Protein AF-A0ABD2PCP7-F1 (afdb_monomer_lite)

Secondary structure (DSSP, 8-state):
---TT-EE---S-SBTTB-----EESS-GGG-EEEEE--SSSSSPEEEEE------SSPPP----------HHHHHHHHHHHHHHHH-TT---------HHHHHHHHHHHHHHHHHHHTT---TTTHHHHHHHHHHHHHHHHHHHHHHHHHHTT-------

Structure (mmCIF, N/CA/C/O backbone):
data_AF-A0ABD2PCP7-F1
#
_entry.id   AF-A0ABD2PCP7-F1
#
loop_
_atom_site.group_PDB
_atom_site.id
_atom_site.type_symbol
_atom_site.label_atom_id
_atom_site.label_alt_id
_atom_site.label_comp_id
_atom_site.label_asym_id
_atom_site.label_entity_id
_atom_site.label_seq_id
_atom_site.pdbx_PDB_ins_code
_atom_site.Cartn_x
_atom_site.Cartn_y
_atom_site.Cartn_z
_atom_site.occupancy
_atom_site.B_iso_or_equiv
_atom_site.auth_seq_id
_atom_site.auth_comp_id
_atom_site.auth_asym_id
_atom_site.auth_atom_id
_atom_site.pdbx_PDB_model_num
ATOM 1 N N . MET A 1 1 ? 0.731 -24.153 18.248 1.00 53.41 1 MET A N 1
ATOM 2 C CA . MET A 1 1 ? 1.235 -22.797 17.948 1.00 53.41 1 MET A CA 1
ATOM 3 C C . MET A 1 1 ? 0.365 -21.832 18.717 1.00 53.41 1 MET A C 1
ATOM 5 O O . MET A 1 1 ? -0.812 -21.726 18.406 1.00 53.41 1 MET A O 1
ATOM 9 N N . GLU A 1 2 ? 0.910 -21.220 19.759 1.00 66.12 2 GLU A N 1
ATOM 10 C CA . GLU A 1 2 ? 0.218 -20.183 20.523 1.00 66.12 2 GLU A CA 1
ATOM 11 C C . GLU A 1 2 ? 0.453 -18.843 19.828 1.00 66.12 2 GLU A C 1
ATOM 13 O O . GLU A 1 2 ? 1.591 -18.500 19.514 1.00 66.12 2 GLU A O 1
ATOM 18 N N . SER A 1 3 ? -0.612 -18.100 19.537 1.00 72.62 3 SER A N 1
ATOM 19 C CA . SER A 1 3 ? -0.509 -16.817 18.840 1.00 72.62 3 SER A CA 1
ATOM 20 C C . SER A 1 3 ? -0.248 -15.636 19.781 1.00 72.62 3 SER A C 1
ATOM 22 O O . SER A 1 3 ? -0.324 -14.501 19.338 1.00 72.62 3 SER A O 1
ATOM 24 N N . TYR A 1 4 ? 0.058 -15.858 21.068 1.00 85.25 4 TYR A N 1
ATOM 25 C CA . TYR A 1 4 ? 0.282 -14.797 22.070 1.00 85.25 4 TYR A CA 1
ATOM 26 C C . TYR A 1 4 ? -0.810 -13.702 22.088 1.00 85.25 4 TYR A C 1
ATOM 28 O O . TYR A 1 4 ? -0.517 -12.536 22.333 1.00 85.25 4 TYR A O 1
ATOM 36 N N . GLY A 1 5 ? -2.063 -14.060 21.783 1.00 84.50 5 GLY A N 1
ATOM 37 C CA . GLY A 1 5 ? -3.183 -13.110 21.694 1.00 84.50 5 GLY A CA 1
ATOM 38 C C . GLY A 1 5 ? -3.276 -12.338 20.372 1.00 84.50 5 GLY A C 1
ATOM 39 O O . GLY A 1 5 ? -4.284 -11.690 20.107 1.00 84.50 5 GLY A O 1
ATOM 40 N N . PHE A 1 6 ? -2.288 -12.471 19.485 1.00 85.06 6 PHE A N 1
ATOM 41 C CA . PHE A 1 6 ? -2.326 -11.888 18.153 1.00 85.06 6 PHE A CA 1
ATOM 42 C C . PHE A 1 6 ? -3.326 -12.622 17.255 1.00 85.06 6 PHE A C 1
ATOM 44 O O . PHE A 1 6 ? -3.283 -13.847 17.105 1.00 85.06 6 PHE A O 1
ATOM 51 N N . GLN A 1 7 ? -4.208 -11.856 16.620 1.00 87.00 7 GLN A N 1
ATOM 52 C CA . GLN A 1 7 ? -5.200 -12.349 15.673 1.00 87.00 7 GLN A CA 1
ATOM 53 C C . GLN A 1 7 ? -4.922 -11.780 14.277 1.00 87.00 7 GLN A C 1
ATOM 55 O O . GLN A 1 7 ? -4.670 -10.579 14.158 1.00 87.00 7 GLN A O 1
ATOM 60 N N . PRO A 1 8 ? -4.946 -12.606 13.213 1.00 86.69 8 PRO A N 1
ATOM 61 C CA . PRO A 1 8 ? -4.796 -12.129 11.845 1.00 86.69 8 PRO A CA 1
ATOM 62 C C . PRO A 1 8 ? -6.041 -11.347 11.430 1.00 86.69 8 PRO A C 1
ATOM 64 O O . PRO A 1 8 ? -7.167 -11.829 11.578 1.00 86.69 8 PRO A O 1
ATOM 67 N N . VAL A 1 9 ? -5.838 -10.149 10.887 1.00 86.12 9 VAL A N 1
ATOM 68 C CA . VAL A 1 9 ? -6.955 -9.236 10.584 1.00 86.12 9 VAL A CA 1
ATOM 69 C C . VAL A 1 9 ? -7.180 -9.041 9.089 1.00 86.12 9 VAL A C 1
ATOM 71 O O . VAL A 1 9 ? -8.255 -8.639 8.651 1.00 86.12 9 VAL A O 1
ATOM 74 N N . VAL A 1 10 ? -6.193 -9.414 8.283 1.00 83.19 10 VAL A N 1
ATOM 75 C CA . VAL A 1 10 ? -6.296 -9.423 6.827 1.00 83.19 10 VAL A CA 1
ATOM 76 C C . VAL A 1 10 ? -6.934 -10.735 6.393 1.00 83.19 10 VAL A C 1
ATOM 78 O O . VAL A 1 10 ? -6.365 -11.804 6.595 1.00 83.19 10 VAL A O 1
ATOM 81 N N . ARG A 1 11 ? -8.128 -10.655 5.806 1.00 80.75 11 ARG A N 1
ATOM 82 C CA . ARG A 1 11 ? -8.827 -11.817 5.224 1.00 80.75 11 ARG A CA 1
ATOM 83 C C . ARG A 1 11 ? -9.022 -11.709 3.714 1.00 80.75 11 ARG A C 1
ATOM 85 O O . ARG A 1 11 ? -9.405 -12.685 3.079 1.00 80.75 11 ARG A O 1
ATOM 92 N N . ASN A 1 12 ? -8.752 -10.534 3.153 1.00 82.88 12 ASN A N 1
ATOM 93 C CA . ASN A 1 12 ? -8.941 -10.251 1.738 1.00 82.88 12 ASN A CA 1
ATOM 94 C C . ASN A 1 12 ? -7.632 -10.431 0.973 1.00 82.88 12 ASN A C 1
ATOM 96 O O . ASN A 1 12 ? -6.544 -10.256 1.523 1.00 82.88 12 ASN A O 1
ATOM 100 N N . ASN A 1 13 ? -7.743 -10.743 -0.316 1.00 81.56 13 ASN A N 1
ATOM 101 C CA . ASN A 1 13 ? -6.583 -10.810 -1.191 1.00 81.56 13 ASN A CA 1
ATOM 102 C C . ASN A 1 13 ? -5.943 -9.428 -1.299 1.00 81.56 13 ASN A C 1
ATOM 104 O O . ASN A 1 13 ? -6.612 -8.456 -1.634 1.00 81.56 13 ASN A O 1
ATOM 108 N N . THR A 1 14 ? -4.646 -9.357 -1.024 1.00 81.62 14 THR A N 1
ATOM 109 C CA . THR A 1 14 ? -3.867 -8.113 -1.101 1.00 81.62 14 THR A CA 1
ATOM 110 C C . THR A 1 14 ? -2.891 -8.125 -2.260 1.00 81.62 14 THR A C 1
ATOM 112 O O . THR A 1 14 ? -2.281 -7.113 -2.585 1.00 81.62 14 THR A O 1
ATOM 115 N N . ARG A 1 15 ? -2.744 -9.276 -2.926 1.00 82.12 15 ARG A N 1
ATOM 116 C CA . ARG A 1 15 ? -1.980 -9.415 -4.158 1.00 82.12 15 ARG A CA 1
ATOM 117 C C . ARG A 1 15 ? -2.717 -10.327 -5.128 1.00 82.12 15 ARG A C 1
ATOM 119 O O . ARG A 1 15 ? -2.476 -11.534 -5.160 1.00 82.12 15 ARG A O 1
ATOM 126 N N . ARG A 1 16 ? -3.573 -9.734 -5.964 1.00 79.12 16 ARG A N 1
ATOM 127 C CA . ARG A 1 16 ? -4.421 -10.447 -6.938 1.00 79.12 16 ARG A CA 1
ATOM 128 C C . ARG A 1 16 ? -5.331 -11.472 -6.248 1.00 79.12 16 ARG A C 1
ATOM 130 O O . ARG A 1 16 ? -6.346 -11.088 -5.687 1.00 79.12 16 ARG A O 1
ATOM 137 N N . ASP A 1 17 ? -4.916 -12.738 -6.233 1.00 81.50 17 ASP A N 1
ATOM 138 C CA . ASP A 1 17 ? -5.680 -13.874 -5.711 1.00 81.50 17 ASP A CA 1
ATOM 139 C C . ASP A 1 17 ? -5.074 -14.453 -4.418 1.00 81.50 17 ASP A C 1
ATOM 141 O O . ASP A 1 17 ? -5.467 -15.528 -3.976 1.00 81.50 17 ASP A O 1
ATOM 145 N N . ALA A 1 18 ? -4.087 -13.768 -3.825 1.00 78.94 18 ALA A N 1
ATOM 146 C CA . ALA A 1 18 ? -3.418 -14.205 -2.604 1.00 78.94 18 ALA A CA 1
ATOM 147 C C . ALA A 1 18 ? -3.409 -13.118 -1.518 1.00 78.94 18 ALA A C 1
ATOM 149 O O . ALA A 1 18 ? -3.146 -11.942 -1.782 1.00 78.94 18 ALA A O 1
ATOM 150 N N . CYS A 1 19 ? -3.631 -13.538 -0.272 1.00 79.00 19 CYS A N 1
ATOM 151 C CA . CYS A 1 19 ? -3.404 -12.747 0.935 1.00 79.00 19 CYS A CA 1
ATOM 152 C C . CYS A 1 19 ? -1.979 -13.019 1.437 1.00 79.00 19 CYS A C 1
ATOM 154 O O . CYS A 1 19 ? -1.742 -13.978 2.166 1.00 79.00 19 CYS A O 1
ATOM 156 N N . LEU A 1 20 ? -1.009 -12.221 0.982 1.00 77.75 20 LEU A N 1
ATOM 157 C CA . LEU A 1 20 ? 0.395 -12.363 1.406 1.00 77.75 20 LEU A CA 1
ATOM 158 C C . LEU A 1 20 ? 0.752 -11.463 2.590 1.00 77.75 20 LEU A C 1
ATOM 160 O O . LEU A 1 20 ? 1.826 -11.603 3.178 1.00 77.75 20 LEU A O 1
ATOM 164 N N . ASP A 1 21 ? -0.128 -10.528 2.926 1.00 76.19 21 ASP A N 1
ATOM 165 C CA . ASP A 1 21 ? 0.100 -9.579 3.996 1.00 76.19 21 ASP A CA 1
ATOM 166 C C . ASP A 1 21 ? -0.470 -10.100 5.306 1.00 76.19 21 ASP A C 1
ATOM 168 O O . ASP A 1 21 ? -1.674 -10.286 5.459 1.00 76.19 21 ASP A O 1
ATOM 172 N N . ASN A 1 22 ? 0.422 -10.281 6.274 1.00 78.50 22 ASN A N 1
ATOM 173 C CA . ASN A 1 22 ? 0.061 -10.707 7.612 1.00 78.50 22 ASN A CA 1
ATOM 174 C C . ASN A 1 22 ? 0.088 -9.491 8.541 1.00 78.50 22 ASN A C 1
ATOM 176 O O . ASN A 1 22 ? 1.159 -9.073 8.985 1.00 78.50 22 ASN A O 1
ATOM 180 N N . ILE A 1 23 ? -1.082 -8.911 8.811 1.00 82.81 23 ILE A N 1
ATOM 181 C CA . ILE A 1 23 ? -1.249 -7.958 9.911 1.00 82.81 23 ILE A CA 1
ATOM 182 C C . ILE A 1 23 ? -1.937 -8.673 11.057 1.00 82.81 23 ILE A C 1
ATOM 184 O O . ILE A 1 23 ? -3.002 -9.271 10.881 1.00 82.81 23 ILE A O 1
ATOM 188 N N . PHE A 1 24 ? -1.315 -8.575 12.226 1.00 87.00 24 PHE A N 1
ATOM 189 C CA . PHE A 1 24 ? -1.839 -9.123 13.457 1.00 87.00 24 PHE A CA 1
ATOM 190 C C . PHE A 1 24 ? -2.103 -8.011 14.465 1.00 87.00 24 PHE A C 1
ATOM 192 O O . PHE A 1 24 ? -1.262 -7.131 14.644 1.00 87.00 24 PHE A O 1
ATOM 199 N N . LEU A 1 25 ? -3.248 -8.077 15.141 1.00 86.69 25 LEU A N 1
ATOM 200 C CA . LEU A 1 25 ? -3.603 -7.178 16.238 1.00 86.69 25 LEU A CA 1
ATOM 201 C C . LEU A 1 25 ? -3.774 -7.986 17.527 1.00 86.69 25 LEU A C 1
ATOM 203 O O . LEU A 1 25 ? -4.193 -9.139 17.480 1.00 86.69 25 LEU A O 1
ATOM 207 N N . ASN A 1 26 ? -3.427 -7.382 18.663 1.00 86.75 26 ASN A N 1
ATOM 208 C CA . ASN A 1 26 ? -3.528 -7.983 20.001 1.00 86.75 26 ASN A CA 1
ATOM 209 C C . ASN A 1 26 ? -4.543 -7.230 20.888 1.00 86.75 26 ASN A C 1
ATOM 211 O O . ASN A 1 26 ? -4.369 -7.105 22.095 1.00 86.75 26 ASN A O 1
ATOM 215 N N . PHE A 1 27 ? -5.564 -6.638 20.273 1.00 83.81 27 PHE A N 1
ATOM 216 C CA . PHE A 1 27 ? -6.679 -5.978 20.953 1.00 83.81 27 PHE A CA 1
ATOM 217 C C . PHE A 1 27 ? -7.985 -6.335 20.241 1.00 83.81 27 PHE A C 1
ATOM 219 O O . PHE A 1 27 ? -7.952 -6.800 19.100 1.00 83.81 27 PHE A O 1
ATOM 226 N N . GLU A 1 28 ? -9.121 -6.141 20.913 1.00 78.44 28 GLU A N 1
ATOM 227 C CA . GLU A 1 28 ? -10.440 -6.478 20.369 1.00 78.44 28 GLU A CA 1
ATOM 228 C C . GLU A 1 28 ? -10.710 -5.728 19.055 1.00 78.44 28 GLU A C 1
ATOM 230 O O . GLU A 1 28 ? -10.731 -4.496 18.994 1.00 78.44 28 GLU A O 1
ATOM 235 N N . ILE A 1 29 ? -10.892 -6.504 17.984 1.00 70.75 29 ILE A N 1
ATOM 236 C CA . ILE A 1 29 ? -11.070 -6.024 16.606 1.00 70.75 29 ILE A CA 1
ATOM 237 C C . ILE A 1 29 ? -12.497 -5.522 16.366 1.00 70.75 29 ILE A C 1
ATOM 239 O O . ILE A 1 29 ? -12.732 -4.860 15.362 1.00 70.75 29 ILE A O 1
ATOM 243 N N . ASP A 1 30 ? -13.436 -5.772 17.280 1.00 76.06 30 ASP A N 1
ATOM 244 C CA . ASP A 1 30 ? -14.878 -5.563 17.072 1.00 76.06 30 ASP A CA 1
ATOM 245 C C . ASP A 1 30 ? -15.257 -4.133 16.657 1.00 76.06 30 ASP A C 1
ATOM 247 O O . ASP A 1 30 ? -16.320 -3.900 16.087 1.00 76.06 30 ASP A O 1
ATOM 251 N N . SER A 1 31 ? -14.369 -3.171 16.901 1.00 76.69 31 SER A N 1
ATOM 252 C CA . SER A 1 31 ? -14.547 -1.774 16.519 1.00 76.69 31 SER A CA 1
ATOM 253 C C . SER A 1 31 ? -13.646 -1.312 15.361 1.00 76.69 31 SER A C 1
ATOM 255 O O . SER A 1 31 ? -13.911 -0.273 14.753 1.00 76.69 31 SER A O 1
ATOM 257 N N . ALA A 1 32 ? -12.599 -2.066 15.013 1.00 82.50 32 ALA A N 1
ATOM 258 C CA . ALA A 1 32 ? -11.668 -1.704 13.953 1.00 82.50 32 ALA A CA 1
ATOM 259 C C . ALA A 1 32 ? -12.219 -2.087 12.570 1.00 82.50 32 ALA A C 1
ATOM 261 O O . ALA A 1 32 ? -12.673 -3.208 12.348 1.00 82.50 32 ALA A O 1
ATOM 262 N N . THR A 1 33 ? -12.130 -1.171 11.604 1.00 86.00 33 THR A N 1
ATOM 263 C CA . THR A 1 33 ? -12.459 -1.473 10.201 1.00 86.00 33 THR A CA 1
ATOM 264 C C . THR A 1 33 ? -11.184 -1.632 9.392 1.00 86.00 33 THR A C 1
ATOM 266 O O . THR A 1 33 ? -10.260 -0.828 9.519 1.00 86.00 33 THR A O 1
ATOM 269 N N . ILE A 1 34 ? -11.127 -2.680 8.569 1.00 86.69 34 ILE A N 1
ATOM 270 C CA . ILE A 1 34 ? -9.992 -2.951 7.685 1.00 86.69 34 ILE A CA 1
ATOM 271 C C . ILE A 1 34 ? -10.475 -3.021 6.249 1.00 86.69 34 ILE A C 1
ATOM 273 O O . ILE A 1 34 ? -11.367 -3.802 5.923 1.00 86.69 34 ILE A O 1
ATOM 277 N N . GLU A 1 35 ? -9.850 -2.226 5.387 1.00 87.50 35 GLU A N 1
ATOM 278 C CA . GLU A 1 35 ? -10.088 -2.249 3.948 1.00 87.50 35 GLU A CA 1
ATOM 279 C C . GLU A 1 35 ? -8.771 -2.432 3.184 1.00 87.50 35 GLU A C 1
ATOM 281 O O . GLU A 1 35 ? -7.739 -1.855 3.531 1.00 87.50 35 GLU A O 1
ATOM 286 N N . ALA A 1 36 ? -8.811 -3.245 2.128 1.00 86.19 36 ALA A N 1
ATOM 287 C CA . ALA A 1 36 ? -7.764 -3.266 1.114 1.00 86.19 36 ALA A CA 1
ATOM 288 C C . ALA A 1 36 ? -8.105 -2.206 0.060 1.00 86.19 36 ALA A C 1
ATOM 290 O O . ALA A 1 36 ? -9.245 -2.134 -0.406 1.00 86.19 36 ALA A O 1
ATOM 291 N N . ARG A 1 37 ? -7.134 -1.369 -0.304 1.00 86.75 37 ARG A N 1
ATOM 292 C CA . ARG A 1 37 ? -7.292 -0.302 -1.292 1.00 86.75 37 ARG A CA 1
ATOM 293 C C . ARG A 1 37 ? -6.124 -0.312 -2.264 1.00 86.75 37 ARG A C 1
ATOM 295 O O . ARG A 1 37 ? -4.966 -0.191 -1.866 1.00 86.75 37 ARG A O 1
ATOM 302 N N . ASP A 1 38 ? -6.447 -0.369 -3.549 1.00 85.69 38 ASP A N 1
ATOM 303 C CA . ASP A 1 38 ? -5.466 -0.191 -4.611 1.00 85.69 38 ASP A CA 1
ATOM 304 C C . ASP A 1 38 ? -5.036 1.284 -4.688 1.00 85.69 38 ASP A C 1
ATOM 306 O O . ASP A 1 38 ? -5.798 2.172 -5.078 1.00 85.69 38 ASP A O 1
ATOM 310 N N . PHE A 1 39 ? -3.790 1.549 -4.302 1.00 79.62 39 PHE A N 1
ATOM 311 C CA . PHE A 1 39 ? -3.175 2.873 -4.399 1.00 79.62 39 PHE A CA 1
ATOM 312 C C . PHE A 1 39 ? -2.433 3.091 -5.721 1.00 79.62 39 PHE A C 1
ATOM 314 O O . PHE A 1 39 ? -1.936 4.189 -5.961 1.00 79.62 39 PHE A O 1
ATOM 321 N N . ASN A 1 40 ? -2.330 2.071 -6.577 1.00 75.69 40 ASN A N 1
ATOM 322 C CA . ASN A 1 40 ? -1.590 2.100 -7.839 1.00 75.69 40 ASN A CA 1
ATOM 323 C C . ASN A 1 40 ? -0.105 2.500 -7.691 1.00 75.69 40 ASN A C 1
ATOM 325 O O . ASN A 1 40 ? 0.520 2.989 -8.635 1.00 75.69 40 ASN A O 1
ATOM 329 N N . ILE A 1 41 ? 0.474 2.296 -6.503 1.00 74.00 41 ILE A N 1
ATOM 330 C CA . ILE A 1 41 ? 1.882 2.609 -6.193 1.00 74.00 41 ILE A CA 1
ATOM 331 C C . ILE A 1 41 ? 2.774 1.367 -6.119 1.00 74.00 41 ILE A C 1
ATOM 333 O O . ILE A 1 41 ? 3.999 1.488 -6.180 1.00 74.00 41 ILE A O 1
ATOM 337 N N . SER A 1 42 ? 2.183 0.181 -5.965 1.00 77.12 42 SER A N 1
ATOM 338 C CA . SER A 1 42 ? 2.900 -1.075 -5.766 1.00 77.12 42 SER A CA 1
ATOM 339 C C . SER A 1 42 ? 2.092 -2.280 -6.245 1.00 77.12 42 SER A C 1
ATOM 341 O O . SER A 1 42 ? 0.890 -2.183 -6.448 1.00 77.12 42 SER A O 1
ATOM 343 N N . ASP A 1 43 ? 2.774 -3.415 -6.413 1.00 75.38 43 ASP A N 1
ATOM 344 C CA . ASP A 1 43 ? 2.168 -4.716 -6.723 1.00 75.38 43 ASP A CA 1
ATOM 345 C C . ASP A 1 43 ? 1.095 -5.192 -5.720 1.00 75.38 43 ASP A C 1
ATOM 347 O O . ASP A 1 43 ? 0.134 -5.819 -6.169 1.00 75.38 43 ASP A O 1
ATOM 351 N N . PRO A 1 44 ? 1.273 -5.018 -4.393 1.00 82.00 44 PRO A N 1
ATOM 352 C CA . PRO A 1 44 ? 0.211 -5.269 -3.428 1.00 82.00 44 PRO A CA 1
ATOM 353 C C . PRO A 1 44 ? -0.706 -4.053 -3.260 1.00 82.00 44 PRO A C 1
ATOM 355 O O . PRO A 1 44 ? -0.237 -2.907 -3.285 1.00 82.00 44 PRO A O 1
ATOM 358 N N . ASP A 1 45 ? -1.985 -4.332 -3.016 1.00 84.56 45 ASP A N 1
ATOM 359 C CA . ASP A 1 45 ? -2.959 -3.360 -2.530 1.00 84.56 45 ASP A CA 1
ATOM 360 C C . ASP A 1 45 ? -2.548 -2.900 -1.129 1.00 84.56 45 ASP A C 1
ATOM 362 O O . ASP A 1 45 ? -2.079 -3.683 -0.297 1.00 84.56 45 ASP A O 1
ATOM 366 N N . GLY A 1 46 ? -2.716 -1.610 -0.848 1.00 83.94 46 GLY A N 1
ATOM 367 C CA . GLY A 1 46 ? -2.475 -1.101 0.494 1.00 83.94 46 GLY A CA 1
ATOM 368 C C . GLY A 1 46 ? -3.591 -1.526 1.440 1.00 83.94 46 GLY A C 1
ATOM 369 O O . GLY A 1 46 ? -4.713 -1.805 1.025 1.00 83.94 46 GLY A O 1
ATOM 370 N N . GLN A 1 47 ? -3.292 -1.543 2.732 1.00 84.94 47 GLN A N 1
ATOM 371 C CA . GLN A 1 47 ? -4.270 -1.859 3.766 1.00 84.94 47 GLN A CA 1
ATOM 372 C C . GLN A 1 47 ? -4.498 -0.636 4.637 1.00 84.94 47 GLN A C 1
ATOM 374 O O . GLN A 1 47 ? -3.536 -0.041 5.128 1.00 84.94 47 GLN A O 1
ATOM 379 N N . LEU A 1 48 ? -5.761 -0.264 4.825 1.00 86.00 48 LEU A N 1
ATOM 380 C CA . LEU A 1 48 ? -6.158 0.769 5.768 1.00 86.00 48 LEU A CA 1
ATOM 381 C C . LEU A 1 48 ? -6.813 0.103 6.968 1.00 86.00 48 LEU A C 1
ATOM 383 O O . LEU A 1 48 ? -7.714 -0.717 6.813 1.00 86.00 48 LEU A O 1
ATOM 387 N N . ILE A 1 49 ? -6.352 0.481 8.156 1.00 86.06 49 ILE A N 1
ATOM 388 C CA . ILE A 1 49 ? -6.886 0.025 9.435 1.00 86.06 49 ILE A CA 1
ATOM 389 C C . ILE A 1 49 ? -7.376 1.267 10.165 1.00 86.06 49 ILE A C 1
ATOM 391 O O . ILE A 1 49 ? -6.571 2.116 10.549 1.00 86.06 49 ILE A O 1
ATOM 395 N N . ASN A 1 50 ? -8.685 1.377 10.364 1.00 85.75 50 ASN A N 1
ATOM 396 C CA . ASN A 1 50 ? -9.262 2.436 11.181 1.00 85.75 50 ASN A CA 1
ATOM 397 C C . ASN A 1 50 ? -9.578 1.863 12.556 1.00 85.75 50 ASN A C 1
ATOM 399 O O . ASN A 1 50 ? -10.478 1.036 12.691 1.00 85.75 50 ASN A O 1
ATOM 403 N N . ILE A 1 51 ? -8.843 2.318 13.565 1.00 85.19 51 ILE A N 1
ATOM 404 C CA . ILE A 1 51 ? -9.047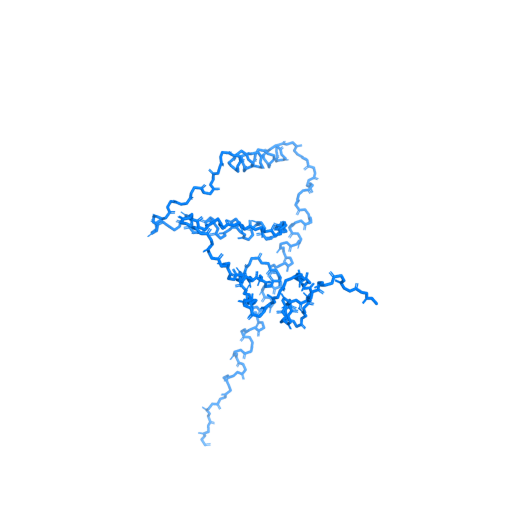 1.934 14.962 1.00 85.19 51 ILE A CA 1
ATOM 405 C C . ILE A 1 51 ? -9.788 3.090 15.640 1.00 85.19 51 ILE A C 1
ATOM 407 O O . ILE A 1 51 ? -9.227 4.186 15.737 1.00 85.19 51 ILE A O 1
ATOM 411 N N . PRO A 1 52 ? -11.040 2.909 16.088 1.00 78.88 52 PRO A N 1
ATOM 412 C CA . PRO A 1 52 ? -11.732 3.948 16.830 1.00 78.88 52 PRO A CA 1
ATOM 413 C C . PRO A 1 52 ? -11.098 4.074 18.214 1.00 78.88 52 PRO A C 1
ATOM 415 O O . PRO A 1 52 ? -11.157 3.171 19.043 1.00 78.88 52 PRO A O 1
ATOM 418 N N . VAL A 1 53 ? -10.475 5.219 18.470 1.00 77.56 53 VAL A N 1
ATOM 419 C CA . VAL A 1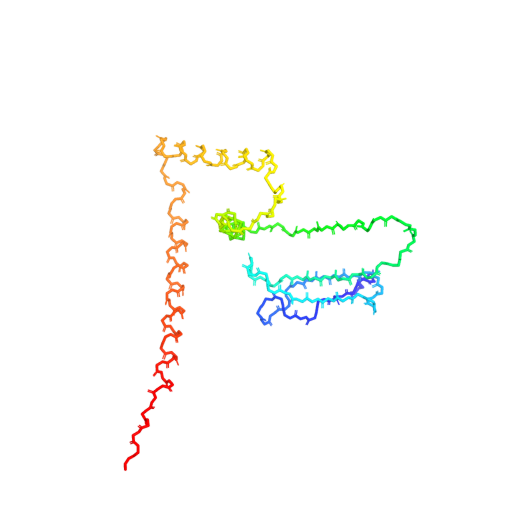 53 ? -9.879 5.523 19.771 1.00 77.56 53 VAL A CA 1
ATOM 420 C C . VAL A 1 53 ? -10.907 6.277 20.610 1.00 77.56 53 VAL A C 1
ATOM 422 O O . VAL A 1 53 ? -11.334 7.375 20.238 1.00 77.56 53 VAL A O 1
ATOM 425 N N . ALA A 1 54 ? -11.306 5.703 21.749 1.00 71.62 54 ALA A N 1
ATOM 426 C CA . ALA A 1 54 ? -12.138 6.394 22.728 1.00 71.62 54 ALA A CA 1
ATOM 427 C C . ALA A 1 54 ? -11.384 7.634 23.239 1.00 71.62 54 ALA A C 1
ATOM 429 O O . ALA A 1 54 ? -10.317 7.535 23.843 1.00 71.62 54 ALA A O 1
ATOM 430 N N . ARG A 1 55 ? -11.908 8.828 22.942 1.00 70.62 55 ARG A N 1
ATOM 431 C CA . ARG A 1 55 ? -11.237 10.093 23.264 1.00 70.62 55 ARG A CA 1
ATOM 432 C C . ARG A 1 55 ? -11.319 10.383 24.760 1.00 70.62 55 ARG A C 1
ATOM 434 O O . ARG A 1 55 ? -12.345 10.847 25.248 1.00 70.62 55 ARG A O 1
ATOM 441 N N . THR A 1 56 ? -10.215 10.208 25.473 1.00 65.94 56 THR A N 1
ATOM 442 C CA . THR A 1 56 ? -10.031 10.780 26.809 1.00 65.94 56 THR A CA 1
ATOM 443 C C . THR A 1 56 ? -9.334 12.141 26.666 1.00 65.94 56 THR A C 1
ATOM 445 O O . THR A 1 56 ? -8.126 12.194 26.466 1.00 65.94 56 THR A O 1
ATOM 448 N N . SER A 1 57 ? -10.091 13.240 26.783 1.00 67.56 57 SER A N 1
ATOM 449 C CA . SER A 1 57 ? -9.658 14.662 26.795 1.00 67.56 57 SER A CA 1
ATOM 450 C C . SER A 1 57 ? -9.508 15.413 25.448 1.00 67.56 57 SER A C 1
ATOM 452 O O . SER A 1 57 ? -9.370 14.826 24.381 1.00 67.56 57 SER A O 1
ATOM 454 N N . LYS A 1 58 ? -9.606 16.756 25.523 1.00 69.25 58 LYS A N 1
ATOM 455 C CA . LYS A 1 58 ? -9.742 17.760 24.436 1.00 69.25 58 LYS A CA 1
ATOM 456 C C . LYS A 1 58 ? -8.516 17.925 23.505 1.00 69.25 58 LYS A C 1
ATOM 458 O O . LYS A 1 58 ? -8.396 18.967 22.862 1.00 69.25 5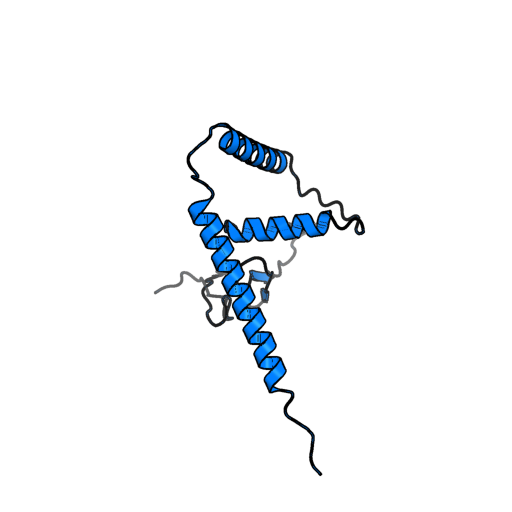8 LYS A O 1
ATOM 463 N N . SER A 1 59 ? -7.590 16.972 23.431 1.00 66.75 59 SER A N 1
ATOM 464 C CA . SER A 1 59 ? -6.420 17.100 22.551 1.00 66.75 59 SER A CA 1
ATOM 465 C C . SER A 1 59 ? -6.758 16.743 21.099 1.00 66.75 59 SER A C 1
ATOM 467 O O . SER A 1 59 ? -7.615 15.903 20.811 1.00 66.75 59 SER A O 1
ATOM 469 N N . THR A 1 60 ? -6.100 17.418 20.154 1.00 68.25 60 THR A N 1
ATOM 470 C CA . THR A 1 60 ? -6.165 17.071 18.731 1.00 68.25 60 THR A CA 1
ATOM 471 C C . THR A 1 60 ? -5.677 15.633 18.525 1.00 68.25 60 THR A C 1
ATOM 473 O O . THR A 1 60 ? -4.657 15.263 19.106 1.00 68.25 60 THR A O 1
ATOM 476 N N . PRO A 1 61 ? -6.370 14.812 17.714 1.00 64.06 61 PRO A N 1
ATOM 477 C CA . PRO A 1 61 ? -5.962 13.433 17.475 1.00 64.06 61 PRO A CA 1
ATOM 478 C C . PRO A 1 61 ? -4.592 13.409 16.789 1.00 64.06 61 PRO A C 1
ATOM 480 O O . PRO A 1 61 ? -4.449 13.882 15.661 1.00 64.06 61 PRO A O 1
ATOM 483 N N . ASN A 1 62 ? -3.588 12.847 17.463 1.00 60.66 62 ASN A N 1
ATOM 484 C CA . ASN A 1 62 ? -2.311 12.550 16.826 1.00 60.66 62 ASN A CA 1
ATOM 485 C C . ASN A 1 62 ? -2.539 11.435 15.805 1.00 60.66 62 ASN A C 1
ATOM 487 O O . ASN A 1 62 ? -2.918 10.322 16.160 1.00 60.66 62 ASN A O 1
ATOM 491 N N . THR A 1 63 ? -2.342 11.759 14.529 1.00 62.16 63 THR A N 1
ATOM 492 C CA . THR A 1 63 ? -2.359 10.777 13.444 1.00 62.16 63 THR A CA 1
ATOM 493 C C . THR A 1 63 ? -0.919 10.373 13.180 1.00 62.16 63 THR A C 1
ATOM 495 O O . THR A 1 63 ? -0.162 11.137 12.584 1.00 62.16 63 THR A O 1
ATOM 498 N N . GLU A 1 64 ? -0.524 9.194 13.649 1.00 65.62 64 GLU A N 1
ATOM 499 C CA . GLU A 1 64 ? 0.756 8.601 13.277 1.00 65.62 64 GLU A CA 1
ATOM 500 C C . GLU A 1 64 ? 0.534 7.685 12.072 1.00 65.62 64 GLU A C 1
ATOM 502 O O . GLU A 1 64 ? -0.386 6.869 12.053 1.00 65.62 64 GLU A O 1
ATOM 507 N N . SER A 1 65 ? 1.342 7.859 11.029 1.00 61.53 65 SER A N 1
ATOM 508 C CA . SER A 1 65 ? 1.290 7.020 9.832 1.00 61.53 65 SER A CA 1
ATOM 509 C C . SER A 1 65 ? 2.660 6.406 9.600 1.00 61.53 65 SER A C 1
ATOM 511 O O . SER A 1 65 ? 3.678 7.098 9.605 1.00 61.53 65 SER A O 1
ATOM 513 N N . THR A 1 66 ? 2.688 5.091 9.407 1.00 58.22 66 THR A N 1
ATOM 514 C CA . THR A 1 66 ? 3.910 4.348 9.102 1.00 58.22 66 THR A CA 1
ATOM 515 C C . THR A 1 66 ? 3.749 3.691 7.743 1.00 58.22 66 THR A C 1
ATOM 517 O O . THR A 1 66 ? 2.745 3.039 7.466 1.00 58.22 66 THR A O 1
ATOM 520 N N . PHE A 1 67 ? 4.753 3.850 6.886 1.00 63.53 67 PHE A N 1
ATOM 521 C CA . PHE A 1 67 ? 4.771 3.265 5.550 1.00 63.53 67 PHE A CA 1
ATOM 522 C C . PHE A 1 67 ? 5.870 2.209 5.476 1.00 63.53 67 PHE A C 1
ATOM 524 O O . PHE A 1 67 ? 6.946 2.379 6.053 1.00 63.53 67 PHE A O 1
ATOM 531 N N . ARG A 1 68 ? 5.629 1.120 4.738 1.00 58.25 68 ARG A N 1
ATOM 532 C CA . ARG A 1 68 ? 6.707 0.174 4.427 1.00 58.25 68 ARG A CA 1
ATOM 533 C C . ARG A 1 68 ? 7.765 0.848 3.542 1.00 58.25 68 ARG A C 1
ATOM 535 O O . ARG A 1 68 ? 7.433 1.771 2.793 1.00 58.25 68 ARG A O 1
ATOM 542 N N . PRO A 1 69 ? 9.023 0.369 3.562 1.00 57.50 69 PRO A N 1
ATOM 543 C CA . PRO A 1 69 ? 10.040 0.823 2.625 1.00 57.50 69 PRO A CA 1
ATOM 544 C C . PRO A 1 69 ? 9.547 0.655 1.187 1.00 57.50 69 PRO A C 1
ATOM 546 O O . PRO A 1 69 ? 9.305 -0.459 0.721 1.00 57.50 69 PRO A O 1
ATOM 549 N N . VAL A 1 70 ? 9.381 1.774 0.486 1.00 68.94 70 VAL A N 1
ATOM 550 C CA . VAL A 1 70 ? 8.959 1.767 -0.913 1.00 68.94 70 VAL A CA 1
ATOM 551 C C . VAL A 1 70 ? 10.067 1.122 -1.745 1.00 68.94 70 VAL A C 1
ATOM 553 O O . VAL A 1 70 ? 11.234 1.524 -1.649 1.00 68.94 70 VAL A O 1
ATOM 556 N N . THR A 1 71 ? 9.712 0.127 -2.563 1.00 74.06 71 THR A N 1
ATOM 557 C CA . THR A 1 71 ? 10.652 -0.502 -3.503 1.00 74.06 71 THR A CA 1
ATOM 558 C C . THR A 1 71 ? 11.252 0.553 -4.441 1.00 74.06 71 THR A C 1
ATOM 560 O O . THR A 1 71 ? 10.689 1.633 -4.625 1.00 74.06 71 THR A O 1
ATOM 563 N N . GLY A 1 72 ? 12.398 0.268 -5.070 1.00 67.75 72 GLY A N 1
ATOM 564 C CA . GLY A 1 72 ? 12.998 1.205 -6.033 1.00 67.75 72 GLY A CA 1
ATOM 565 C C . GLY A 1 72 ? 12.034 1.597 -7.165 1.00 67.75 72 GLY A C 1
ATOM 566 O O . GLY A 1 72 ? 11.974 2.761 -7.556 1.00 67.75 72 GLY A O 1
ATOM 567 N N . GLU A 1 73 ? 11.221 0.645 -7.625 1.00 69.12 73 GLU A N 1
ATOM 568 C CA . GLU A 1 73 ? 10.176 0.862 -8.632 1.00 69.12 73 GLU A CA 1
ATOM 569 C C . GLU A 1 73 ? 9.019 1.708 -8.090 1.00 69.12 73 GLU A C 1
ATOM 571 O O . GLU A 1 73 ? 8.615 2.673 -8.739 1.00 69.12 73 GLU A O 1
ATOM 576 N N . GLY A 1 74 ? 8.540 1.418 -6.875 1.00 67.50 74 GLY A N 1
ATOM 577 C CA . GLY A 1 74 ? 7.502 2.218 -6.223 1.00 67.50 74 GLY A CA 1
ATOM 578 C C . GLY A 1 74 ? 7.962 3.654 -5.958 1.00 67.50 74 GLY A C 1
ATOM 579 O O . GLY A 1 74 ? 7.182 4.592 -6.088 1.00 67.50 74 GLY A O 1
ATOM 580 N N . ARG A 1 75 ? 9.254 3.860 -5.668 1.00 72.44 75 ARG A N 1
ATOM 581 C CA . ARG A 1 75 ? 9.835 5.195 -5.468 1.00 72.44 75 ARG A CA 1
ATOM 582 C C . ARG A 1 75 ? 9.823 5.998 -6.766 1.00 72.44 75 ARG A C 1
ATOM 584 O O . ARG A 1 75 ? 9.505 7.184 -6.743 1.00 72.44 75 ARG A O 1
ATOM 591 N N . LEU A 1 76 ? 10.129 5.353 -7.891 1.00 74.19 76 LEU A N 1
ATOM 592 C CA . LEU A 1 76 ? 10.039 5.968 -9.215 1.00 74.19 76 LEU A CA 1
ATOM 593 C C . LEU A 1 76 ? 8.581 6.268 -9.603 1.00 74.19 76 LEU A C 1
ATOM 595 O O . LEU A 1 76 ? 8.298 7.340 -10.131 1.00 74.19 76 LEU A O 1
ATOM 599 N N . ALA A 1 77 ? 7.649 5.352 -9.322 1.00 68.75 77 ALA A N 1
ATOM 600 C CA . ALA A 1 77 ? 6.222 5.566 -9.559 1.00 68.75 77 ALA A CA 1
ATOM 601 C C . ALA A 1 77 ? 5.689 6.753 -8.740 1.00 68.75 77 ALA A C 1
ATOM 603 O O . ALA A 1 77 ? 5.055 7.648 -9.297 1.00 68.75 77 ALA A O 1
ATOM 604 N N . PHE A 1 78 ? 6.032 6.809 -7.452 1.00 72.69 78 PHE A N 1
ATOM 605 C CA . PHE A 1 78 ? 5.705 7.920 -6.564 1.00 72.69 78 PHE A CA 1
ATOM 606 C C . PHE A 1 78 ? 6.280 9.247 -7.072 1.00 72.69 78 PHE A C 1
ATOM 608 O O . PHE A 1 78 ? 5.550 10.232 -7.158 1.00 72.69 78 PHE A O 1
ATOM 615 N N . TYR A 1 79 ? 7.553 9.265 -7.487 1.00 74.12 79 TYR A N 1
ATOM 616 C CA . TYR A 1 79 ? 8.177 10.453 -8.075 1.00 74.12 79 TYR A CA 1
ATOM 617 C C . TYR A 1 79 ? 7.390 10.966 -9.289 1.00 74.12 79 TYR A C 1
ATOM 619 O O . TYR A 1 79 ? 7.069 12.149 -9.350 1.00 74.12 79 TYR A O 1
ATOM 627 N N . ASN A 1 80 ? 6.999 10.078 -10.209 1.00 71.25 80 ASN A N 1
ATOM 628 C CA . ASN A 1 80 ? 6.225 10.452 -11.396 1.00 71.25 80 ASN A CA 1
ATOM 629 C C . ASN A 1 80 ? 4.824 10.993 -11.051 1.00 71.25 80 ASN A C 1
ATOM 631 O O . ASN A 1 80 ? 4.329 11.888 -11.734 1.00 71.25 80 ASN A O 1
ATOM 635 N N . ILE A 1 81 ? 4.166 10.448 -10.020 1.00 72.81 81 ILE A N 1
ATOM 636 C CA . ILE A 1 81 ? 2.856 10.926 -9.542 1.00 72.81 81 ILE A CA 1
ATOM 637 C C . ILE A 1 81 ? 2.991 12.334 -8.966 1.00 72.81 81 ILE A C 1
ATOM 639 O O . ILE A 1 81 ? 2.225 13.227 -9.332 1.00 72.81 81 ILE A O 1
ATOM 643 N N . VAL A 1 82 ? 3.985 12.539 -8.102 1.00 68.00 82 VAL A N 1
ATOM 644 C CA . VAL A 1 82 ? 4.305 13.841 -7.515 1.00 68.00 82 VAL A CA 1
ATOM 645 C C . VAL A 1 82 ? 4.602 14.841 -8.630 1.00 68.00 82 VAL A C 1
ATOM 647 O O . VAL A 1 82 ? 3.893 15.833 -8.761 1.00 68.00 82 VAL A O 1
ATOM 650 N N . GLU A 1 83 ? 5.567 14.552 -9.499 1.00 70.75 83 GLU A N 1
ATOM 651 C CA . GLU A 1 83 ? 5.963 15.436 -10.597 1.00 70.75 83 GLU A CA 1
ATOM 652 C C . GLU A 1 83 ? 4.772 15.838 -11.481 1.00 70.75 83 GLU A C 1
ATOM 654 O O . GLU A 1 83 ? 4.557 17.024 -11.721 1.00 70.75 83 GLU A O 1
ATOM 659 N N . ARG A 1 84 ? 3.917 14.887 -11.880 1.00 66.56 84 ARG A N 1
ATOM 660 C CA . ARG A 1 84 ? 2.703 15.185 -12.664 1.00 66.56 84 ARG A CA 1
ATOM 661 C C . ARG A 1 84 ? 1.707 16.068 -11.920 1.00 66.56 84 ARG A C 1
ATOM 663 O O . ARG A 1 84 ? 1.099 16.941 -12.534 1.00 66.56 84 ARG A O 1
ATOM 670 N N . THR A 1 85 ? 1.534 15.841 -10.621 1.00 63.72 85 THR A N 1
ATOM 671 C CA . THR A 1 85 ? 0.586 16.603 -9.795 1.00 63.72 85 THR A CA 1
ATOM 672 C C . THR A 1 85 ? 1.059 18.043 -9.595 1.00 63.72 85 THR A C 1
ATOM 674 O O . THR A 1 85 ? 0.242 18.955 -9.645 1.00 63.72 85 THR A O 1
ATOM 677 N N . TYR A 1 86 ? 2.370 18.266 -9.446 1.00 56.97 86 TYR A N 1
ATOM 678 C CA . TYR A 1 86 ? 2.952 19.603 -9.264 1.00 56.97 86 TYR A CA 1
ATOM 679 C C . TYR A 1 86 ? 3.226 20.352 -10.580 1.00 56.97 86 TYR A C 1
ATOM 681 O O . TYR A 1 86 ? 3.264 21.581 -10.581 1.00 56.97 86 TYR A O 1
ATOM 689 N N . CYS A 1 87 ? 3.397 19.658 -11.711 1.00 52.94 87 CYS A N 1
ATOM 690 C CA . CYS A 1 87 ? 3.524 20.300 -13.026 1.00 52.94 87 CYS A CA 1
ATOM 691 C C . CYS A 1 87 ? 2.177 20.743 -13.618 1.00 52.94 87 CYS A C 1
ATOM 693 O O . CYS A 1 87 ? 2.161 21.591 -14.513 1.00 52.94 87 CYS A O 1
ATOM 695 N N . ASN A 1 88 ? 1.053 20.229 -13.107 1.00 48.50 88 ASN A N 1
ATOM 696 C CA . ASN A 1 88 ? -0.269 20.766 -13.414 1.00 48.50 88 ASN A CA 1
ATOM 697 C C . ASN A 1 88 ? -0.502 22.039 -12.587 1.00 48.50 88 ASN A C 1
ATOM 699 O O . ASN A 1 88 ? -0.881 21.989 -11.420 1.00 48.50 88 ASN A O 1
ATOM 703 N N . LYS A 1 89 ? -0.277 23.199 -13.212 1.00 53.09 89 LYS A N 1
ATOM 704 C CA . LYS A 1 89 ? -0.342 24.544 -12.602 1.00 53.09 89 LYS A CA 1
ATOM 705 C C . LYS A 1 89 ? -1.732 24.973 -12.091 1.00 53.09 89 LYS A C 1
ATOM 707 O O . LYS A 1 89 ? -1.891 26.115 -11.678 1.00 53.09 89 LYS A O 1
ATOM 712 N N . GLU A 1 90 ? -2.735 24.099 -12.116 1.00 56.53 90 GLU A N 1
ATOM 713 C CA . GLU A 1 90 ? -4.138 24.465 -11.887 1.00 56.53 90 GLU A CA 1
ATOM 714 C C . GLU A 1 90 ? -4.651 24.225 -10.458 1.00 56.53 90 GLU A C 1
ATOM 716 O O . GLU A 1 90 ? -5.808 24.536 -10.180 1.00 56.53 90 GLU A O 1
ATOM 721 N N . ARG A 1 91 ? -3.845 23.703 -9.517 1.00 48.19 91 ARG A N 1
ATOM 722 C CA . ARG A 1 91 ? -4.297 23.531 -8.119 1.00 48.19 91 ARG A CA 1
ATOM 723 C C . ARG A 1 91 ? -3.271 24.018 -7.084 1.00 48.19 91 ARG A C 1
ATOM 725 O O . ARG A 1 91 ? -2.200 23.426 -6.976 1.00 48.19 91 ARG A O 1
ATOM 732 N N . PRO A 1 92 ? -3.593 25.048 -6.275 1.00 45.72 92 PRO A N 1
ATOM 733 C CA . PRO A 1 92 ? -2.676 25.656 -5.316 1.00 45.72 92 PRO A CA 1
ATOM 734 C C . PRO A 1 92 ? -2.777 24.984 -3.939 1.00 45.72 92 PRO A C 1
ATOM 736 O O . PRO A 1 92 ? -3.071 25.639 -2.943 1.00 45.72 92 PRO A O 1
ATOM 739 N N . TYR A 1 93 ? -2.546 23.674 -3.848 1.00 47.03 93 TYR A N 1
ATOM 740 C CA . TYR A 1 93 ? -2.353 23.050 -2.536 1.00 47.03 93 TYR A CA 1
ATOM 741 C C . TYR A 1 93 ? -0.856 23.013 -2.237 1.00 47.03 93 TYR A C 1
ATOM 743 O O . TYR A 1 93 ? -0.116 22.162 -2.729 1.00 47.03 93 TYR A O 1
ATOM 751 N N . ILE A 1 94 ? -0.402 23.993 -1.452 1.00 50.84 94 ILE A N 1
ATOM 752 C CA . ILE A 1 94 ? 0.965 24.063 -0.935 1.00 50.84 94 ILE A CA 1
ATOM 753 C C . ILE A 1 94 ? 1.085 23.018 0.169 1.00 50.84 94 ILE A C 1
ATOM 755 O O . ILE A 1 94 ? 0.845 23.285 1.342 1.00 50.84 94 ILE A O 1
ATOM 759 N N . THR A 1 95 ? 1.453 21.801 -0.201 1.00 47.75 95 THR A N 1
ATOM 760 C CA . THR A 1 95 ? 1.978 20.841 0.764 1.00 47.75 95 THR A CA 1
ATOM 761 C C . THR A 1 95 ? 3.504 20.842 0.687 1.00 47.75 95 THR A C 1
ATOM 763 O O . THR A 1 95 ? 4.080 20.529 -0.354 1.00 47.75 95 THR A O 1
ATOM 766 N N . HIS A 1 96 ? 4.163 21.223 1.788 1.00 47.81 96 HIS A N 1
ATOM 767 C CA . HIS A 1 96 ? 5.622 21.337 1.940 1.00 47.81 96 HIS A CA 1
ATOM 768 C C . HIS A 1 96 ? 6.332 19.965 1.977 1.00 47.81 96 HIS A C 1
ATOM 770 O O . HIS A 1 96 ? 7.070 19.657 2.907 1.00 47.81 96 HIS A O 1
ATOM 776 N N . TRP A 1 97 ? 6.134 19.119 0.964 1.00 48.28 97 TRP A N 1
ATOM 777 C CA . TRP A 1 97 ? 6.750 17.783 0.909 1.00 48.28 97 TRP A CA 1
ATOM 778 C C . TRP A 1 97 ? 8.244 17.798 0.571 1.00 48.28 97 TRP A C 1
ATOM 780 O O . TRP A 1 97 ? 8.919 16.785 0.719 1.00 48.28 97 TRP A O 1
ATOM 790 N N . PHE A 1 98 ? 8.790 18.936 0.144 1.00 53.34 98 PHE A N 1
ATOM 791 C CA . PHE A 1 98 ? 10.220 19.078 -0.109 1.00 53.34 98 PHE A CA 1
ATOM 792 C C . PHE A 1 98 ? 10.919 19.691 1.101 1.00 53.34 98 PHE A C 1
ATOM 794 O O . PHE A 1 98 ? 11.172 20.896 1.142 1.00 53.34 98 PHE A O 1
ATOM 801 N N . SER A 1 99 ? 11.272 18.848 2.072 1.00 67.38 99 SER A N 1
ATOM 802 C CA . SER A 1 99 ? 12.297 19.217 3.048 1.00 67.38 99 SER A CA 1
ATOM 803 C C . SER A 1 99 ? 13.618 19.507 2.321 1.00 67.38 99 SER A C 1
ATOM 805 O O . SER A 1 99 ? 13.885 18.978 1.233 1.00 67.38 99 SER A O 1
ATOM 807 N N . GLY A 1 100 ? 14.468 20.352 2.914 1.00 72.94 100 GLY A N 1
ATOM 808 C CA . GLY A 1 100 ? 15.792 20.654 2.357 1.00 72.94 100 GLY A CA 1
ATOM 809 C C . GLY A 1 100 ? 16.622 19.394 2.080 1.00 72.94 100 GLY A C 1
ATOM 810 O O . GLY A 1 100 ? 17.381 19.357 1.116 1.00 72.94 100 GLY A O 1
ATOM 811 N N . GLU A 1 101 ? 16.407 18.331 2.855 1.00 65.19 101 GLU A N 1
ATOM 812 C CA . GLU A 1 101 ? 17.091 17.043 2.712 1.00 65.19 101 GLU A CA 1
ATOM 813 C C . GLU A 1 101 ? 16.726 16.299 1.419 1.00 65.19 101 GLU A C 1
ATOM 815 O O . GLU A 1 101 ? 17.612 15.837 0.703 1.00 65.19 101 GLU A O 1
ATOM 820 N N . LEU A 1 102 ? 15.446 16.250 1.035 1.00 66.31 102 LEU A N 1
ATOM 821 C CA . LEU A 1 102 ? 15.041 15.596 -0.220 1.00 66.31 102 LEU A CA 1
ATOM 822 C C . LEU A 1 102 ? 15.564 16.341 -1.453 1.00 66.31 102 LEU A C 1
ATOM 824 O O . LEU A 1 102 ? 15.914 15.718 -2.458 1.00 66.31 102 LEU A O 1
ATOM 828 N N . ARG A 1 103 ? 15.677 17.673 -1.362 1.00 70.38 103 ARG A N 1
ATOM 829 C CA . ARG A 1 103 ? 16.330 18.486 -2.394 1.00 70.38 103 ARG A CA 1
ATOM 830 C C . ARG A 1 103 ? 17.814 18.131 -2.510 1.00 70.38 103 ARG A C 1
ATOM 832 O O . ARG A 1 103 ? 18.268 17.845 -3.613 1.00 70.38 103 ARG A O 1
ATOM 839 N N . LYS A 1 104 ? 18.531 18.047 -1.384 1.00 71.19 104 LYS A N 1
ATOM 840 C CA . LYS A 1 104 ? 19.941 17.620 -1.359 1.00 71.19 104 LYS A CA 1
ATOM 841 C C . LYS A 1 104 ? 20.125 16.227 -1.960 1.00 71.19 104 LYS A C 1
ATOM 843 O O . LYS A 1 104 ? 21.038 16.035 -2.754 1.00 71.19 104 LYS A O 1
ATOM 848 N N . MET A 1 105 ? 19.250 15.270 -1.643 1.00 67.56 105 MET A N 1
ATOM 849 C CA . MET A 1 105 ? 19.318 13.918 -2.214 1.00 67.56 105 MET A CA 1
ATOM 850 C C . MET A 1 105 ? 19.121 13.916 -3.734 1.00 67.56 105 MET A C 1
ATOM 852 O O . MET A 1 105 ? 19.863 13.240 -4.445 1.00 67.56 105 MET A O 1
ATOM 856 N N . ARG A 1 106 ? 18.155 14.686 -4.249 1.00 77.19 106 ARG A N 1
ATOM 857 C CA . ARG A 1 106 ? 17.941 14.844 -5.695 1.00 77.19 106 ARG A CA 1
ATOM 858 C C . ARG A 1 106 ? 19.171 15.444 -6.373 1.00 77.19 106 ARG A C 1
ATOM 860 O O . ARG A 1 106 ? 19.636 14.914 -7.380 1.00 77.19 106 ARG A O 1
ATOM 867 N N . ASP A 1 107 ? 19.693 16.528 -5.814 1.00 77.56 107 ASP A N 1
ATOM 868 C CA . ASP A 1 107 ? 20.824 17.248 -6.392 1.00 77.56 107 ASP A CA 1
ATOM 869 C C . ASP A 1 107 ? 22.094 16.372 -6.354 1.00 77.56 107 ASP A C 1
ATOM 871 O O . ASP A 1 107 ? 22.849 16.326 -7.324 1.00 77.56 107 ASP A O 1
ATOM 875 N N . HIS A 1 108 ? 22.267 15.568 -5.298 1.00 78.62 108 HIS A N 1
ATOM 876 C CA . HIS A 1 108 ? 23.339 14.580 -5.196 1.00 78.62 108 HIS A CA 1
ATOM 877 C C . HIS A 1 108 ? 23.224 13.468 -6.250 1.00 78.62 108 HIS A C 1
ATOM 879 O O . HIS A 1 108 ? 24.212 13.131 -6.900 1.00 78.62 108 HIS A O 1
ATOM 885 N N . LEU A 1 109 ? 22.024 12.924 -6.479 1.00 75.12 109 LEU A N 1
ATOM 886 C CA . LEU A 1 109 ? 21.800 11.918 -7.525 1.00 75.12 109 LEU A CA 1
ATO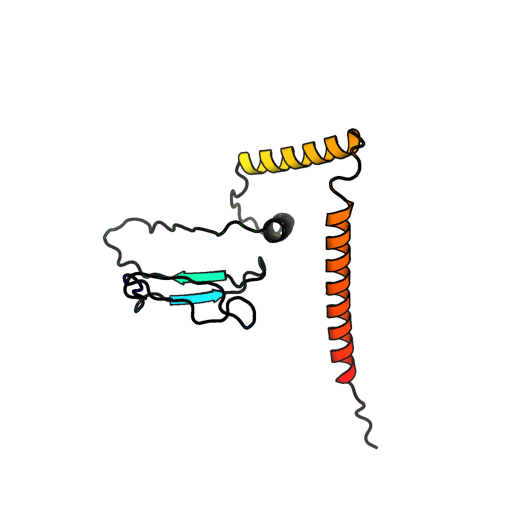M 887 C C . LEU A 1 109 ? 22.046 12.482 -8.933 1.00 75.12 109 LEU A C 1
ATOM 889 O O . LEU A 1 109 ? 22.627 11.791 -9.771 1.00 75.12 109 LEU A O 1
ATOM 893 N N . SER A 1 110 ? 21.653 13.734 -9.185 1.00 75.38 110 SER A N 1
ATOM 894 C CA . SER A 1 110 ? 21.949 14.423 -10.448 1.00 75.38 110 SER A CA 1
ATOM 895 C C . SER A 1 110 ? 23.456 14.580 -10.651 1.00 75.38 110 SER A C 1
ATOM 897 O O . SER A 1 110 ? 23.975 14.245 -11.715 1.00 75.38 110 SER A O 1
ATOM 899 N N . PHE A 1 111 ? 24.167 15.019 -9.608 1.00 84.88 111 PHE A N 1
ATOM 900 C CA . PHE A 1 111 ? 25.621 15.154 -9.624 1.00 84.88 111 PHE A CA 1
ATOM 901 C C . PHE A 1 111 ? 26.319 13.822 -9.921 1.00 84.88 111 PHE A C 1
ATOM 903 O O . PHE A 1 111 ? 27.158 13.761 -10.817 1.00 84.88 111 PHE A O 1
ATOM 910 N N . LEU A 1 112 ? 25.940 12.738 -9.234 1.00 72.81 112 LEU A N 1
ATOM 911 C CA . LEU A 1 112 ? 26.493 11.404 -9.495 1.00 72.81 112 LEU A CA 1
ATOM 912 C C . LEU A 1 112 ? 26.246 10.962 -10.944 1.00 72.81 112 LEU A C 1
ATOM 914 O O . LEU A 1 112 ? 27.147 10.419 -11.582 1.00 72.81 112 LEU A O 1
ATOM 918 N N . GLY A 1 113 ? 25.061 11.244 -11.494 1.00 75.75 113 GLY A N 1
ATOM 919 C CA . GLY A 1 113 ? 24.750 10.981 -12.898 1.00 75.75 113 GLY A CA 1
ATOM 920 C C . GLY A 1 113 ? 25.682 11.714 -13.867 1.00 75.75 113 GLY A C 1
ATOM 921 O O . GLY A 1 113 ? 26.137 11.126 -14.850 1.00 75.75 113 GLY A O 1
ATOM 922 N N . ASP A 1 114 ? 26.011 12.973 -13.585 1.00 75.94 114 ASP A N 1
ATOM 923 C CA . ASP A 1 114 ? 26.894 13.778 -14.431 1.00 75.94 114 ASP A CA 1
ATOM 924 C C . ASP A 1 114 ? 28.373 13.404 -14.282 1.00 75.94 114 ASP A C 1
ATOM 926 O O . ASP A 1 114 ? 29.096 13.362 -15.281 1.00 75.94 114 ASP A O 1
ATOM 930 N N . VAL A 1 115 ? 28.815 13.042 -13.075 1.00 73.62 115 VAL A N 1
ATOM 931 C CA . VAL A 1 115 ? 30.152 12.473 -12.843 1.00 73.62 115 VAL A CA 1
ATOM 932 C C . VAL A 1 115 ? 30.305 11.158 -13.605 1.00 73.62 115 VAL A C 1
ATOM 934 O O . VAL A 1 115 ? 31.280 10.983 -14.332 1.00 73.62 115 VAL A O 1
ATOM 937 N N . CYS A 1 116 ? 29.316 10.262 -13.539 1.00 70.75 116 CYS A N 1
ATOM 938 C CA . CYS A 1 116 ? 29.349 9.003 -14.283 1.00 70.75 116 CYS A CA 1
ATOM 939 C C . CYS A 1 116 ? 29.449 9.208 -15.803 1.00 70.75 116 CYS A C 1
ATOM 941 O O . CYS A 1 116 ? 30.179 8.466 -16.460 1.00 70.75 116 CYS A O 1
ATOM 943 N N . LYS A 1 117 ? 28.760 10.215 -16.365 1.00 75.44 117 LYS A N 1
ATOM 944 C CA . LYS A 1 117 ? 28.863 10.564 -17.796 1.00 75.44 117 LYS A CA 1
ATOM 945 C C . LYS A 1 117 ? 30.257 11.072 -18.171 1.00 75.44 117 LYS A C 1
ATOM 947 O O . LYS A 1 117 ? 30.746 10.745 -19.246 1.00 75.44 117 LYS A O 1
ATOM 952 N N . ARG A 1 118 ? 30.886 11.875 -17.305 1.00 75.50 118 ARG A N 1
ATOM 953 C CA . ARG A 1 118 ? 32.196 12.500 -17.567 1.00 75.50 118 ARG A CA 1
ATOM 954 C C . ARG A 1 118 ? 33.366 11.546 -17.364 1.00 75.50 118 ARG A C 1
ATOM 956 O O . ARG A 1 118 ? 34.323 11.595 -18.124 1.00 75.50 118 ARG A O 1
ATOM 963 N N . CYS A 1 119 ? 33.287 10.667 -16.371 1.00 74.62 119 CYS A N 1
ATOM 964 C CA . CYS A 1 119 ? 34.377 9.753 -16.031 1.00 74.62 119 CYS A CA 1
ATOM 965 C C . CYS A 1 119 ? 34.485 8.540 -16.969 1.00 74.62 119 CYS A C 1
ATOM 967 O O . CYS A 1 119 ? 35.283 7.650 -16.691 1.00 74.62 119 CYS A O 1
ATOM 969 N N . GLY A 1 120 ? 33.684 8.461 -18.042 1.00 59.44 120 GLY A N 1
ATOM 970 C CA . GLY A 1 120 ? 33.756 7.366 -19.016 1.00 59.44 120 GLY A CA 1
ATOM 971 C C . GLY A 1 120 ? 33.605 5.977 -18.389 1.00 59.44 120 GLY A C 1
ATOM 972 O O . GLY A 1 120 ? 34.083 4.994 -18.951 1.00 59.44 120 GLY A O 1
ATOM 973 N N . SER A 1 121 ? 32.981 5.890 -17.206 1.00 56.75 121 SER A N 1
ATOM 974 C CA . SER A 1 121 ? 32.856 4.630 -16.480 1.00 56.75 121 SER A CA 1
ATOM 975 C C . SER A 1 121 ? 32.104 3.636 -17.367 1.00 56.75 121 SER A C 1
ATOM 977 O O . SER A 1 121 ? 31.066 4.004 -17.934 1.00 56.75 121 SER A O 1
ATOM 979 N N . PRO A 1 122 ? 32.594 2.394 -17.529 1.00 53.16 122 PRO A N 1
ATOM 980 C CA . PRO A 1 122 ? 31.964 1.419 -18.400 1.00 53.16 122 PRO A CA 1
ATOM 981 C C . PRO A 1 122 ? 30.602 1.042 -17.822 1.00 53.16 122 PRO A C 1
ATOM 983 O O . PRO A 1 122 ? 30.497 0.155 -16.988 1.00 53.16 122 PRO A O 1
ATOM 986 N N . ASN A 1 123 ? 29.554 1.745 -18.256 1.00 52.69 123 ASN A N 1
ATOM 987 C CA . ASN A 1 123 ? 28.145 1.373 -18.159 1.00 52.69 123 ASN A CA 1
ATOM 988 C C . ASN A 1 123 ? 27.764 0.527 -16.923 1.00 52.69 123 ASN A C 1
ATOM 990 O O . ASN A 1 123 ? 27.114 -0.509 -17.075 1.00 52.69 123 ASN A O 1
ATOM 994 N N . LEU A 1 124 ? 28.074 0.970 -15.697 1.00 52.44 124 LEU A N 1
ATOM 995 C CA . LEU A 1 124 ? 27.519 0.310 -14.505 1.00 52.44 124 LEU A CA 1
ATOM 996 C C . LEU A 1 124 ? 25.991 0.509 -14.393 1.00 52.44 124 LEU A C 1
ATOM 998 O O . LEU A 1 124 ? 25.324 -0.244 -13.691 1.00 52.44 124 LEU A O 1
ATOM 1002 N N . GLY A 1 125 ? 25.414 1.475 -15.123 1.00 51.53 125 GLY A N 1
ATOM 1003 C CA . GLY A 1 125 ? 23.995 1.840 -15.014 1.00 51.53 125 GLY A CA 1
ATOM 1004 C C . GLY A 1 125 ? 23.068 1.413 -16.157 1.00 51.53 125 GLY A C 1
ATOM 1005 O O . GLY A 1 125 ? 21.866 1.314 -15.943 1.00 51.53 125 GLY A O 1
ATOM 1006 N N . ASN A 1 126 ? 23.562 1.122 -17.366 1.00 52.12 126 ASN A N 1
ATOM 1007 C CA . ASN A 1 126 ? 22.673 1.121 -18.543 1.00 52.12 126 ASN A CA 1
ATOM 1008 C C . ASN A 1 126 ? 22.334 -0.257 -19.123 1.00 52.12 126 ASN A C 1
ATOM 1010 O O . ASN A 1 126 ? 21.340 -0.383 -19.843 1.00 52.12 126 ASN A O 1
ATOM 1014 N N . SER A 1 127 ? 23.087 -1.317 -18.817 1.00 53.72 127 SER A N 1
ATOM 1015 C CA . SER A 1 127 ? 22.826 -2.619 -19.450 1.00 53.72 127 SER A CA 1
ATOM 1016 C C . SER A 1 127 ? 21.689 -3.392 -18.772 1.00 53.72 127 SER A C 1
ATOM 1018 O O . SER A 1 127 ? 20.825 -3.914 -19.471 1.00 53.72 127 SER A O 1
ATOM 1020 N N . LYS A 1 128 ? 21.623 -3.432 -17.432 1.00 53.84 128 LYS A N 1
ATOM 1021 C CA . LYS A 1 128 ? 20.526 -4.099 -16.704 1.00 53.84 128 LYS A CA 1
ATOM 1022 C C . LYS A 1 128 ? 19.252 -3.256 -16.692 1.00 53.84 128 LYS A C 1
ATOM 1024 O O . LYS A 1 128 ? 18.204 -3.764 -17.079 1.00 53.84 128 LYS A O 1
ATOM 1029 N N . PHE A 1 129 ? 19.338 -1.968 -16.358 1.00 52.53 129 PHE A N 1
ATOM 1030 C CA . PHE A 1 129 ? 18.156 -1.099 -16.306 1.00 52.53 129 PHE A CA 1
ATOM 1031 C C . PHE A 1 129 ? 17.519 -0.865 -17.677 1.00 52.53 129 PHE A C 1
ATOM 1033 O O . PHE A 1 129 ? 16.296 -0.917 -17.775 1.00 52.53 129 PHE A O 1
ATOM 1040 N N . SER A 1 130 ? 18.291 -0.690 -18.762 1.00 55.06 130 SER A N 1
ATOM 1041 C CA . SER A 1 130 ? 17.667 -0.550 -20.090 1.00 55.06 130 SER A CA 1
ATOM 1042 C C . SER A 1 130 ? 17.065 -1.862 -20.596 1.00 55.06 130 SER A C 1
ATOM 1044 O O . SER A 1 130 ? 16.044 -1.827 -21.282 1.00 55.06 130 SER A O 1
ATOM 1046 N N . LYS A 1 131 ? 17.626 -3.024 -20.224 1.00 60.00 131 LYS A N 1
ATOM 1047 C CA . LYS A 1 131 ? 17.015 -4.334 -20.510 1.00 60.00 131 LYS A CA 1
ATOM 1048 C C . LYS A 1 131 ? 15.693 -4.498 -19.763 1.00 60.00 131 LYS A C 1
ATOM 1050 O O . LYS A 1 131 ? 14.713 -4.894 -20.388 1.00 60.00 131 LYS A O 1
ATOM 1055 N N . ILE A 1 132 ? 15.654 -4.131 -18.482 1.00 67.75 132 ILE A N 1
ATOM 1056 C CA . ILE A 1 132 ? 14.444 -4.159 -17.650 1.00 67.75 132 ILE A CA 1
ATOM 1057 C C . ILE A 1 132 ? 13.384 -3.203 -18.218 1.00 67.75 132 ILE A C 1
ATOM 1059 O O . ILE A 1 132 ? 12.267 -3.632 -18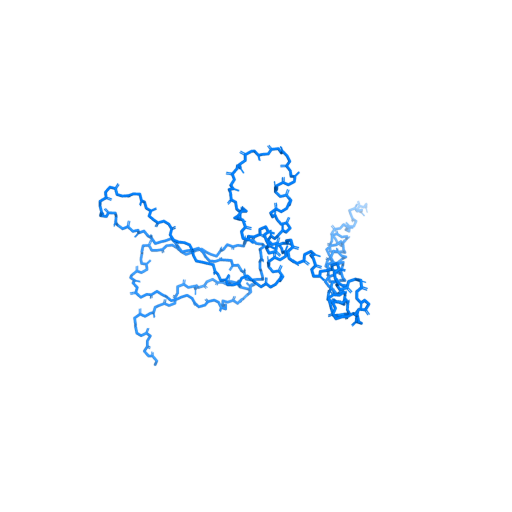.495 1.00 67.75 132 ILE A O 1
ATOM 1063 N N . ASN A 1 133 ? 13.744 -1.955 -18.537 1.00 65.00 133 ASN A N 1
ATOM 1064 C CA . ASN A 1 133 ? 12.816 -0.994 -19.144 1.00 65.00 133 ASN A CA 1
ATOM 1065 C C . ASN A 1 133 ? 12.303 -1.452 -20.519 1.00 65.00 133 ASN A C 1
ATOM 1067 O O . ASN A 1 133 ? 11.109 -1.359 -20.798 1.00 65.00 133 ASN A O 1
ATOM 1071 N N . LYS A 1 134 ? 13.171 -2.008 -21.378 1.00 71.44 134 LYS A N 1
ATOM 1072 C CA . LYS A 1 134 ? 12.752 -2.585 -22.669 1.00 71.44 134 LYS A CA 1
ATOM 1073 C C . LYS A 1 134 ? 11.816 -3.782 -22.482 1.00 71.44 134 LYS A C 1
ATOM 1075 O O . LYS A 1 134 ? 10.892 -3.950 -23.276 1.00 71.44 134 LYS A O 1
ATOM 1080 N N . GLN A 1 135 ? 12.030 -4.614 -21.463 1.00 76.94 135 GLN A N 1
ATOM 1081 C CA . GLN A 1 135 ? 11.140 -5.733 -21.145 1.00 76.94 135 GLN A CA 1
ATOM 1082 C C . GLN A 1 135 ? 9.777 -5.254 -20.638 1.00 76.94 135 GLN A C 1
ATOM 1084 O O . GLN A 1 135 ? 8.760 -5.716 -21.154 1.00 76.94 135 GLN A O 1
ATOM 1089 N N . LEU A 1 136 ? 9.746 -4.289 -19.718 1.00 76.25 136 LEU A N 1
ATOM 1090 C CA . LEU A 1 136 ? 8.517 -3.653 -19.232 1.00 76.25 136 LEU A CA 1
ATOM 1091 C C . LEU A 1 136 ? 7.699 -3.050 -20.381 1.00 76.25 136 LEU A C 1
ATOM 1093 O O . LEU A 1 136 ? 6.495 -3.291 -20.480 1.00 76.25 136 LEU A O 1
ATOM 1097 N N . GLN A 1 137 ? 8.353 -2.367 -21.321 1.00 72.88 137 GLN A N 1
ATOM 1098 C CA . GLN A 1 137 ? 7.669 -1.803 -22.488 1.00 72.88 137 GLN A CA 1
ATOM 1099 C C . GLN A 1 137 ? 7.142 -2.865 -23.452 1.00 72.88 137 GLN A C 1
ATOM 1101 O O . GLN A 1 137 ? 6.024 -2.743 -23.952 1.00 72.88 137 GLN A O 1
ATOM 1106 N N . ARG A 1 138 ? 7.875 -3.966 -23.652 1.00 81.31 138 ARG A N 1
ATOM 1107 C CA . ARG A 1 138 ? 7.368 -5.119 -24.414 1.00 81.31 138 ARG A CA 1
ATOM 1108 C C . ARG A 1 138 ? 6.152 -5.758 -23.745 1.00 81.31 138 ARG A C 1
ATOM 1110 O O . ARG A 1 138 ? 5.224 -6.152 -24.447 1.00 81.31 138 ARG A O 1
ATOM 1117 N N . GLN A 1 139 ? 6.133 -5.859 -22.416 1.00 84.75 139 GLN A N 1
ATOM 1118 C CA . GLN A 1 139 ? 4.990 -6.405 -21.681 1.00 84.75 139 GLN A CA 1
ATOM 1119 C C . GLN A 1 139 ? 3.760 -5.496 -21.782 1.00 84.75 139 GLN A C 1
ATOM 1121 O O . GLN A 1 139 ? 2.678 -5.993 -22.092 1.00 84.75 139 GLN A O 1
ATOM 1126 N N . LYS A 1 140 ? 3.924 -4.175 -21.624 1.00 83.31 140 LYS A N 1
ATOM 1127 C CA . LYS A 1 140 ? 2.835 -3.202 -21.820 1.00 83.31 140 LYS A CA 1
ATOM 1128 C C . LYS A 1 140 ? 2.262 -3.264 -23.237 1.00 83.31 140 LYS A C 1
ATOM 1130 O O . LYS A 1 140 ? 1.048 -3.369 -23.394 1.00 83.31 140 LYS A O 1
ATOM 1135 N N . ASN A 1 141 ? 3.122 -3.312 -24.256 1.00 81.31 141 ASN A N 1
ATOM 1136 C CA . ASN A 1 141 ? 2.685 -3.426 -25.650 1.00 81.31 141 ASN A CA 1
ATOM 1137 C C . ASN A 1 141 ? 1.938 -4.745 -25.911 1.00 81.31 141 ASN A C 1
ATOM 1139 O O . ASN A 1 141 ? 0.890 -4.736 -26.551 1.00 81.31 141 ASN A O 1
ATOM 1143 N N . LYS A 1 142 ? 2.412 -5.876 -25.366 1.00 87.19 142 LYS A N 1
ATOM 1144 C CA . LYS A 1 142 ? 1.704 -7.167 -25.466 1.00 87.19 142 LYS A CA 1
ATOM 1145 C C . LYS A 1 142 ? 0.321 -7.127 -24.810 1.00 87.19 142 LYS A C 1
ATOM 1147 O O . LYS A 1 142 ? -0.633 -7.643 -25.386 1.00 87.19 142 LYS A O 1
ATOM 1152 N N . GLN A 1 143 ? 0.197 -6.515 -23.631 1.00 86.25 143 GLN A N 1
ATOM 1153 C CA . GLN A 1 143 ? -1.098 -6.370 -22.957 1.00 86.25 143 GLN A CA 1
ATOM 1154 C C . GLN A 1 143 ? -2.058 -5.471 -23.748 1.00 86.25 143 GLN A C 1
ATOM 1156 O O . GLN A 1 143 ? -3.238 -5.798 -23.870 1.00 86.25 143 GLN A O 1
ATOM 1161 N N . MET A 1 144 ? -1.555 -4.378 -24.325 1.00 85.69 144 MET A N 1
ATOM 1162 C CA . MET A 1 144 ? -2.341 -3.470 -25.163 1.00 85.69 144 MET A CA 1
ATOM 1163 C C . MET A 1 144 ? -2.856 -4.166 -26.430 1.00 85.69 144 MET A C 1
ATOM 1165 O O . MET A 1 144 ? -4.049 -4.102 -26.716 1.00 85.69 144 MET A O 1
ATOM 1169 N N . ILE A 1 145 ? -1.992 -4.904 -27.136 1.00 84.19 145 ILE A N 1
ATOM 1170 C CA . ILE A 1 145 ? -2.376 -5.686 -28.322 1.00 84.19 145 ILE A CA 1
ATOM 1171 C C . ILE A 1 145 ? -3.428 -6.739 -27.957 1.00 84.19 145 ILE A C 1
ATOM 1173 O O . ILE A 1 145 ? -4.436 -6.859 -28.646 1.00 84.19 145 ILE A O 1
ATOM 1177 N N . LYS A 1 146 ? -3.254 -7.455 -26.837 1.00 86.31 146 LYS A N 1
ATOM 1178 C CA . LYS A 1 146 ? -4.237 -8.446 -26.373 1.00 86.31 146 LYS A CA 1
ATOM 1179 C C . LYS A 1 146 ? -5.609 -7.810 -26.111 1.00 86.31 146 LYS A C 1
ATOM 1181 O O . LYS A 1 146 ? -6.618 -8.378 -26.519 1.00 86.31 146 LYS A O 1
ATOM 1186 N N . LYS A 1 147 ? -5.653 -6.625 -25.485 1.00 82.56 147 LYS A N 1
ATOM 1187 C CA . LYS A 1 147 ? -6.900 -5.864 -25.278 1.00 82.56 147 LYS A CA 1
ATOM 1188 C C . LYS A 1 147 ? -7.548 -5.441 -26.602 1.00 82.56 147 LYS A C 1
ATOM 1190 O O . LYS A 1 147 ? -8.753 -5.612 -26.750 1.00 82.56 147 LYS A O 1
ATOM 1195 N N . LEU A 1 148 ? -6.763 -4.956 -27.566 1.00 78.19 148 LEU A N 1
ATOM 1196 C CA . LEU A 1 148 ? -7.262 -4.559 -28.890 1.00 78.19 148 LEU A CA 1
ATOM 1197 C C . LEU A 1 148 ? -7.824 -5.753 -29.683 1.00 78.19 148 LEU A C 1
ATOM 1199 O O . LEU A 1 148 ? -8.882 -5.642 -30.298 1.00 78.19 148 LEU A O 1
ATOM 1203 N N . CYS A 1 149 ? -7.172 -6.918 -29.626 1.00 71.69 149 CYS A N 1
ATOM 1204 C CA . CYS A 1 149 ? -7.675 -8.138 -30.264 1.00 71.69 149 CYS A CA 1
ATOM 1205 C C . CYS A 1 149 ? -8.989 -8.634 -29.637 1.00 71.69 149 CYS A C 1
ATOM 1207 O O . CYS A 1 149 ? -9.893 -9.027 -30.368 1.00 71.69 149 CYS A O 1
ATOM 1209 N N . LEU A 1 150 ? -9.123 -8.569 -28.307 1.00 71.00 150 LEU A N 1
ATOM 1210 C CA . LEU A 1 150 ? -10.350 -8.944 -27.585 1.00 71.00 150 LEU A CA 1
ATOM 1211 C C . LEU A 1 150 ? -11.541 -8.019 -27.879 1.00 71.00 150 LEU A C 1
ATOM 1213 O O . LEU A 1 150 ? -12.689 -8.444 -27.773 1.00 71.00 150 LEU A O 1
ATOM 1217 N N . GLN A 1 151 ? -11.287 -6.761 -28.240 1.00 71.31 151 GLN A N 1
ATOM 1218 C CA . GLN A 1 151 ? -12.339 -5.829 -28.652 1.00 71.31 151 GLN A CA 1
ATOM 1219 C C . GLN A 1 151 ? -12.809 -6.097 -30.088 1.00 71.31 151 GLN A C 1
ATOM 1221 O O . GLN A 1 151 ? -13.995 -5.963 -30.373 1.00 71.31 151 GLN A O 1
ATOM 1226 N N . LYS A 1 152 ? -11.912 -6.548 -30.975 1.00 63.47 152 LYS A N 1
ATOM 1227 C CA . LYS A 1 152 ? -12.222 -6.809 -32.390 1.00 63.47 152 LYS A CA 1
ATOM 1228 C C . LYS A 1 152 ? -13.001 -8.111 -32.625 1.00 63.47 152 LYS A C 1
ATOM 1230 O O . LYS A 1 152 ? -13.702 -8.224 -33.622 1.00 63.47 152 LYS A O 1
ATOM 1235 N N . THR A 1 153 ? -12.939 -9.075 -31.705 1.00 56.25 153 THR A N 1
ATOM 1236 C CA . THR A 1 153 ? -13.739 -10.315 -31.767 1.00 56.25 153 THR A CA 1
ATOM 1237 C C . THR A 1 153 ? -15.170 -10.157 -31.246 1.00 56.25 153 THR A C 1
ATOM 1239 O O . THR A 1 153 ? -15.964 -11.082 -31.382 1.00 56.25 153 THR A O 1
ATOM 1242 N N . ARG A 1 154 ? -15.527 -8.996 -30.676 1.00 56.44 154 ARG A N 1
ATOM 1243 C CA . ARG A 1 154 ? -16.907 -8.666 -30.268 1.00 56.44 154 ARG A CA 1
ATOM 1244 C C . ARG A 1 154 ? -17.699 -7.893 -31.328 1.00 56.44 154 ARG A C 1
ATOM 1246 O O . ARG A 1 154 ? -18.872 -7.621 -31.111 1.00 56.44 154 ARG A O 1
ATOM 1253 N N . SER A 1 155 ? -17.089 -7.583 -32.472 1.00 56.22 155 SER A N 1
ATOM 1254 C CA . SER A 1 155 ? -17.764 -7.046 -33.658 1.00 56.22 155 SER A CA 1
ATOM 1255 C C . SER A 1 155 ? -17.761 -8.096 -34.779 1.00 56.22 155 SER A C 1
ATOM 1257 O O . SER A 1 155 ? -17.022 -7.969 -35.755 1.00 56.22 155 SER A O 1
ATOM 1259 N N . GLY A 1 156 ? -18.521 -9.177 -34.585 1.00 52.41 156 GLY A N 1
ATOM 1260 C CA . GLY A 1 156 ? -18.953 -10.088 -35.654 1.00 52.41 156 GLY A CA 1
ATOM 1261 C C . GLY A 1 156 ? -20.277 -9.599 -36.264 1.00 52.41 156 GLY A C 1
ATOM 1262 O O . GLY A 1 156 ? -20.976 -8.828 -35.609 1.00 52.41 156 GLY A O 1
ATOM 1263 N N . PRO A 1 157 ? -20.594 -9.967 -37.515 1.00 51.09 157 PRO A N 1
ATOM 1264 C CA . PRO A 1 157 ? -21.443 -9.176 -38.399 1.00 51.09 157 PRO A CA 1
ATOM 1265 C C . PRO A 1 157 ? -22.931 -9.334 -38.071 1.00 51.09 157 PRO A C 1
ATOM 1267 O O . PRO A 1 157 ? -23.486 -10.418 -38.217 1.00 51.09 157 PRO A O 1
ATOM 1270 N N . CYS A 1 158 ? -23.602 -8.235 -37.719 1.00 48.53 158 CYS A N 1
ATOM 1271 C CA . CYS A 1 158 ? -25.039 -8.123 -37.962 1.00 48.53 158 CYS A CA 1
ATOM 1272 C C . CYS A 1 158 ? -25.234 -7.903 -39.464 1.00 48.53 158 CYS A C 1
ATOM 1274 O O . CYS A 1 158 ? -25.153 -6.779 -39.956 1.00 48.53 158 CYS A O 1
ATOM 1276 N N . GLY A 1 159 ? -25.421 -9.002 -40.180 1.00 54.00 159 GLY A N 1
ATOM 1277 C CA . GLY A 1 159 ? -25.814 -9.038 -41.580 1.00 54.00 159 GLY A CA 1
ATOM 1278 C C . GLY A 1 159 ? -26.688 -10.261 -41.800 1.00 54.00 159 GLY A C 1
ATOM 1279 O O . GLY A 1 159 ? -26.272 -11.184 -42.489 1.00 54.00 159 GLY A O 1
ATOM 1280 N N . GLU A 1 160 ? -27.847 -10.286 -41.141 1.00 47.06 160 GLU A N 1
ATOM 1281 C CA . GLU A 1 160 ? -28.959 -11.158 -41.516 1.00 47.06 160 GLU A CA 1
ATOM 1282 C C . GLU A 1 160 ? -29.770 -10.429 -42.597 1.00 47.06 160 GLU A C 1
ATOM 1284 O O . GLU A 1 160 ? -30.318 -9.350 -42.355 1.00 47.06 160 GLU A O 1
ATOM 1289 N N . LEU A 1 161 ? -29.778 -11.013 -43.794 1.00 51.16 161 LEU A N 1
ATOM 1290 C CA . LEU A 1 161 ? -30.809 -10.866 -44.818 1.00 51.16 161 LEU A CA 1
ATOM 1291 C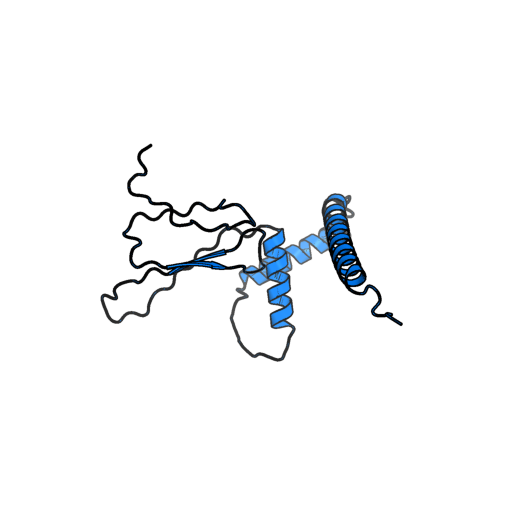 C . LEU A 1 161 ? -31.390 -12.257 -45.059 1.00 51.16 161 LEU A C 1
ATOM 1293 O O . LEU A 1 161 ? -30.575 -13.208 -45.119 1.00 51.16 161 LEU A O 1
#

Sequence (161 aa):
MESYGFQPVVRNNTRRDACLDNIFLNFEIDSATIEARDFNISDPDGQLINIPVARTSKSTPNTESTFRPVTGEGRLAFYNIVERTYCNKERPYITHWFSGELRKMRDHLSFLGDVCKRCGSPNLGNSKFSKINKQLQRQKNKQMIKKLCLQKTRSGPCGEL

Radius of gyration: 23.8 Å; chains: 1; bounding box: 65×48×72 Å

pLDDT: mean 70.85, std 12.01, range [45.72, 87.5]

Foldseek 3Di:
DDPVQWDFDDPDAFAVHDDPDGDTDNDDCPQKDKDFAQPVLDRTTDIDIDDDDDDDDDDDDDDDDDDDPRDPSSVVVVVVVVCVVVVPPPDPDDDPPDDVVVVVVVVVVVVVVVCCVVVVPPCPPPPVVVVVVVVVVVVVVVVVVVVVVVVVVVPDDPDDD

Organism: NCBI:txid559131